Protein AF-A0A197KEB4-F1 (afdb_monomer_lite)

Secondary structure (DSSP, 8-state):
--HHHHHHHHHHHHHHHHHHTT-----------PPPP-SS--------TTEEEEEEPP-SSS--EEEEEE-----PPPPSS--------TTEEEEEEPPBTTB--EEEEEE-----PPPPSS--------TTEEEEEEPPBTTB--EEEEEE-

Structure (mmCIF, N/CA/C/O backbone):
data_AF-A0A197KEB4-F1
#
_entry.id   AF-A0A197KEB4-F1
#
loop_
_atom_site.group_PDB
_atom_site.id
_atom_site.type_symbol
_atom_site.label_atom_id
_atom_site.label_alt_id
_atom_site.label_comp_id
_atom_site.label_asym_id
_atom_site.label_entity_id
_atom_site.label_seq_id
_atom_site.pdbx_PDB_ins_code
_atom_site.Cartn_x
_atom_site.Cartn_y
_atom_site.Cartn_z
_atom_site.occupancy
_atom_site.B_iso_or_equiv
_atom_site.auth_seq_id
_atom_site.auth_comp_id
_atom_site.auth_asym_id
_atom_site.auth_atom_id
_atom_site.pdbx_PDB_model_num
ATOM 1 N N . MET A 1 1 ? 2.575 -79.892 -73.409 1.00 53.41 1 MET A N 1
ATOM 2 C CA . MET A 1 1 ? 1.715 -79.815 -72.204 1.00 53.41 1 MET A CA 1
ATOM 3 C C . MET A 1 1 ? 2.485 -79.324 -70.959 1.00 53.41 1 MET A C 1
ATOM 5 O O . MET A 1 1 ? 2.208 -79.781 -69.862 1.00 53.41 1 MET A O 1
ATOM 9 N N . PHE A 1 2 ? 3.437 -78.383 -71.098 1.00 51.62 2 PHE A N 1
ATOM 10 C CA . PHE A 1 2 ? 4.264 -77.883 -69.975 1.00 51.62 2 PHE A CA 1
ATOM 11 C C . PHE A 1 2 ? 4.119 -76.370 -69.720 1.00 51.62 2 PHE A C 1
ATOM 13 O O . PHE A 1 2 ? 4.391 -75.907 -68.619 1.00 51.62 2 PHE A O 1
ATOM 20 N N . VAL A 1 3 ? 3.617 -75.602 -70.694 1.00 54.47 3 VAL A N 1
ATOM 21 C CA . VAL A 1 3 ? 3.527 -74.131 -70.606 1.00 54.47 3 VAL A CA 1
ATOM 22 C C . VAL A 1 3 ? 2.327 -73.663 -69.767 1.00 54.47 3 VAL A C 1
ATOM 24 O O . VAL A 1 3 ? 2.451 -72.709 -69.006 1.00 54.47 3 VAL A O 1
ATOM 27 N N . LEU A 1 4 ? 1.193 -74.381 -69.800 1.00 53.81 4 LEU A N 1
ATOM 28 C CA . LEU A 1 4 ? 0.022 -74.042 -68.970 1.00 53.81 4 LEU A CA 1
ATOM 29 C C . LEU A 1 4 ? 0.290 -74.199 -67.464 1.00 53.81 4 LEU A C 1
ATOM 31 O O . LEU A 1 4 ? -0.228 -73.432 -66.658 1.00 53.81 4 LEU A O 1
ATOM 35 N N . LYS A 1 5 ? 1.117 -75.180 -67.076 1.00 53.69 5 LYS A N 1
ATOM 36 C CA . LYS A 1 5 ? 1.361 -75.507 -65.664 1.00 53.69 5 LYS A CA 1
ATOM 37 C C . LYS A 1 5 ? 2.255 -74.471 -64.979 1.00 53.69 5 LYS A C 1
ATOM 39 O O . LYS A 1 5 ? 2.074 -74.218 -63.798 1.00 53.69 5 LYS A O 1
ATOM 44 N N . ALA A 1 6 ? 3.164 -73.833 -65.719 1.00 57.81 6 ALA A N 1
ATOM 45 C CA . ALA A 1 6 ? 3.999 -72.749 -65.202 1.00 57.81 6 ALA A CA 1
ATOM 46 C C . ALA A 1 6 ? 3.206 -71.443 -65.016 1.00 57.81 6 ALA A C 1
ATOM 48 O O . ALA A 1 6 ? 3.371 -70.762 -64.006 1.00 57.81 6 ALA A O 1
ATOM 49 N N . TYR A 1 7 ? 2.303 -71.129 -65.952 1.00 59.09 7 TYR A N 1
ATOM 50 C CA . TYR A 1 7 ? 1.483 -69.915 -65.897 1.00 59.09 7 TYR A CA 1
ATOM 51 C C . TYR A 1 7 ? 0.490 -69.939 -64.727 1.00 59.09 7 TYR A C 1
ATOM 53 O O . TYR A 1 7 ? 0.308 -68.944 -64.029 1.00 59.09 7 TYR A O 1
ATOM 61 N N . GLN A 1 8 ? -0.097 -71.107 -64.457 1.00 62.28 8 GLN A N 1
ATOM 62 C CA . GLN A 1 8 ? -1.055 -71.276 -63.370 1.00 62.28 8 GLN A CA 1
ATOM 63 C C . GLN A 1 8 ? -0.407 -71.124 -61.987 1.00 62.28 8 GLN A C 1
ATOM 65 O O . GLN A 1 8 ? -0.976 -70.473 -61.116 1.00 62.28 8 GLN A O 1
ATOM 70 N N . THR A 1 9 ? 0.808 -71.642 -61.793 1.00 63.47 9 THR A N 1
ATOM 71 C CA . THR A 1 9 ? 1.535 -71.492 -60.523 1.00 63.47 9 THR A CA 1
ATOM 72 C C . THR A 1 9 ? 1.925 -70.036 -60.270 1.00 63.47 9 THR A C 1
ATOM 74 O O . THR A 1 9 ? 1.769 -69.543 -59.158 1.00 63.47 9 THR A O 1
ATOM 77 N N . LEU A 1 10 ? 2.366 -69.316 -61.306 1.00 64.56 10 LEU A N 1
ATOM 78 C CA . LEU A 1 10 ? 2.770 -67.912 -61.188 1.00 64.56 10 LEU A CA 1
ATOM 79 C C . LEU A 1 10 ? 1.582 -66.991 -60.864 1.00 64.56 10 LEU A C 1
ATOM 81 O O . LEU A 1 10 ? 1.706 -66.073 -60.055 1.00 64.56 10 LEU A O 1
ATOM 85 N N . PHE A 1 11 ? 0.412 -67.284 -61.440 1.00 67.88 11 PHE A N 1
ATOM 86 C CA . PHE A 1 11 ? -0.825 -66.560 -61.152 1.00 67.88 11 PHE A CA 1
ATOM 87 C C . PHE A 1 11 ? -1.290 -66.768 -59.703 1.00 67.88 11 PHE A C 1
ATOM 89 O O . PHE A 1 11 ? -1.643 -65.807 -59.024 1.00 67.88 11 PHE A O 1
ATOM 96 N N . PHE A 1 12 ? -1.217 -68.002 -59.190 1.00 65.19 12 PHE A N 1
ATOM 97 C CA . PHE A 1 12 ? -1.547 -68.292 -57.791 1.00 65.19 12 PHE A CA 1
ATOM 98 C C . PHE A 1 12 ? -0.623 -67.564 -56.805 1.00 65.19 12 PHE A C 1
ATOM 100 O O . PHE A 1 12 ? -1.103 -67.021 -55.812 1.00 65.19 12 PHE A O 1
ATOM 107 N N . PHE A 1 13 ? 0.680 -67.490 -57.093 1.00 64.00 13 PHE A N 1
ATOM 108 C CA . PHE A 1 13 ? 1.626 -66.755 -56.249 1.00 64.00 13 PHE A CA 1
ATOM 109 C C . PHE A 1 13 ? 1.319 -65.253 -56.187 1.00 64.00 13 PHE A C 1
ATOM 111 O O . PHE A 1 13 ? 1.352 -64.669 -55.106 1.00 64.00 13 PHE A O 1
ATOM 118 N N . LEU A 1 14 ? 0.960 -64.634 -57.316 1.00 64.00 14 LEU A N 1
ATOM 119 C CA . LEU A 1 14 ? 0.591 -63.216 -57.350 1.00 64.00 14 LEU A CA 1
ATOM 120 C C . LEU A 1 14 ? -0.686 -62.924 -56.550 1.00 64.00 14 LEU A C 1
ATOM 122 O O . LEU A 1 14 ? -0.727 -61.942 -55.813 1.00 64.00 14 LEU A O 1
ATOM 126 N N . VAL A 1 15 ? -1.699 -63.792 -56.628 1.00 65.44 15 VAL A N 1
ATOM 127 C CA . VAL A 1 15 ? -2.947 -63.624 -55.861 1.00 65.44 15 VAL A CA 1
ATOM 128 C C . VAL A 1 15 ? -2.697 -63.737 -54.354 1.00 65.44 15 VAL A C 1
ATOM 130 O O . VAL A 1 15 ? -3.243 -62.951 -53.583 1.00 65.44 15 VAL A O 1
ATOM 133 N N . VAL A 1 16 ? -1.834 -64.660 -53.921 1.00 62.59 16 VAL A N 1
ATOM 134 C CA . VAL A 1 16 ? -1.487 -64.827 -52.499 1.00 62.59 16 VAL A CA 1
ATOM 135 C C . VAL A 1 16 ? -0.730 -63.610 -51.956 1.00 62.59 16 VAL A C 1
ATOM 137 O O . VAL A 1 16 ? -1.022 -63.167 -50.848 1.00 62.59 16 VAL A O 1
ATOM 140 N N . ILE A 1 17 ? 0.174 -63.014 -52.741 1.00 63.19 17 ILE A N 1
ATOM 141 C CA . ILE A 1 17 ? 0.890 -61.786 -52.351 1.00 63.19 17 ILE A CA 1
ATOM 142 C C . ILE A 1 17 ? -0.077 -60.600 -52.211 1.00 63.19 17 ILE A C 1
ATOM 144 O O . ILE A 1 17 ? 0.020 -59.846 -51.244 1.00 63.19 17 ILE A O 1
ATOM 148 N N . VAL A 1 18 ? -1.041 -60.453 -53.128 1.00 59.81 18 VAL A N 1
ATOM 149 C CA . VAL A 1 18 ? -2.052 -59.380 -53.059 1.00 59.81 18 VAL A CA 1
ATOM 150 C C . VAL A 1 18 ? -2.979 -59.556 -51.852 1.00 59.81 18 VAL A C 1
ATOM 152 O O . VAL A 1 18 ? -3.305 -58.576 -51.188 1.00 59.81 18 VAL A O 1
ATOM 155 N N . MET A 1 19 ? -3.355 -60.794 -51.518 1.00 56.03 19 MET A N 1
ATOM 156 C CA . MET A 1 19 ? -4.198 -61.080 -50.350 1.00 56.03 19 MET A CA 1
ATOM 157 C C . MET A 1 19 ? -3.455 -60.896 -49.015 1.00 56.03 19 MET A C 1
ATOM 159 O O . MET A 1 19 ? -4.058 -60.447 -48.044 1.00 56.03 19 MET A O 1
ATOM 163 N N . LEU A 1 20 ? -2.150 -61.190 -48.957 1.00 52.69 20 LEU A N 1
ATOM 164 C CA . LEU A 1 20 ? -1.318 -60.995 -47.757 1.00 52.69 20 LEU A CA 1
ATOM 165 C C . LEU A 1 20 ? -0.924 -59.527 -47.513 1.00 52.69 20 LEU A C 1
ATOM 167 O O . LEU A 1 20 ? -0.556 -59.177 -46.397 1.00 52.69 20 LEU A O 1
ATOM 171 N N . GLY A 1 21 ? -1.007 -58.661 -48.528 1.00 49.59 21 GLY A N 1
ATOM 172 C CA . GLY A 1 21 ? -0.682 -57.235 -48.409 1.00 49.59 21 GLY A CA 1
ATOM 173 C C . GLY A 1 21 ? -1.794 -56.357 -47.819 1.00 49.59 21 GLY A C 1
ATOM 174 O O . GLY A 1 21 ? -1.578 -55.163 -47.629 1.00 49.59 21 GLY A O 1
ATOM 175 N N . ALA A 1 22 ? -2.979 -56.913 -47.543 1.00 49.22 22 ALA A N 1
ATOM 176 C CA . ALA A 1 22 ? -4.167 -56.137 -47.173 1.00 49.22 22 ALA A CA 1
ATOM 177 C C . ALA A 1 22 ? -4.365 -55.923 -45.658 1.00 49.22 22 ALA A C 1
ATOM 179 O O . ALA A 1 22 ? -5.332 -55.275 -45.264 1.00 49.22 22 ALA A O 1
ATOM 180 N N . THR A 1 23 ? -3.472 -56.425 -44.800 1.00 49.59 23 THR A N 1
ATOM 181 C CA . THR A 1 23 ? -3.582 -56.266 -43.339 1.00 49.59 23 THR A CA 1
ATOM 182 C C . THR A 1 23 ? -2.363 -55.546 -42.769 1.00 49.59 23 THR A C 1
ATOM 184 O O . THR A 1 23 ? -1.573 -56.117 -42.020 1.00 49.59 23 THR A O 1
ATOM 187 N N . VAL A 1 24 ? -2.185 -54.280 -43.146 1.00 50.19 24 VAL A N 1
ATOM 188 C CA . VAL A 1 24 ? -1.430 -53.332 -42.320 1.00 50.19 24 VAL A CA 1
ATOM 189 C C . VAL A 1 24 ? -2.444 -52.440 -41.618 1.00 50.19 24 VAL A C 1
ATOM 191 O O . VAL A 1 24 ? -2.972 -51.490 -42.188 1.00 50.19 24 VAL A O 1
ATOM 194 N N . ASP A 1 25 ? -2.766 -52.832 -40.387 1.00 43.75 25 ASP A N 1
ATOM 195 C CA . ASP A 1 25 ? -3.518 -52.053 -39.411 1.00 43.75 25 ASP A CA 1
ATOM 196 C C . ASP A 1 25 ? -3.011 -50.605 -39.398 1.00 43.75 25 ASP A C 1
ATOM 198 O O . ASP A 1 25 ? -1.907 -50.303 -38.935 1.00 43.75 25 ASP A O 1
ATOM 202 N N . ALA A 1 26 ? -3.829 -49.692 -39.918 1.00 47.91 26 ALA A N 1
ATOM 203 C CA . ALA A 1 26 ? -3.658 -48.273 -39.686 1.00 47.91 26 ALA A CA 1
ATOM 204 C C . ALA A 1 26 ? -3.979 -48.014 -38.209 1.00 47.91 26 ALA A C 1
ATOM 206 O O . ALA A 1 26 ? -5.134 -47.813 -37.832 1.00 47.91 26 ALA A O 1
ATOM 207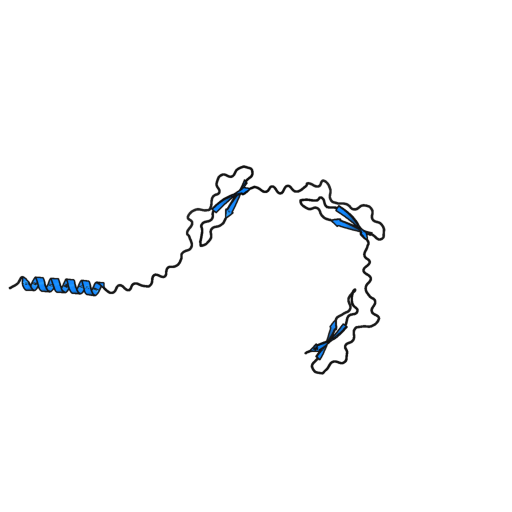 N N . ALA A 1 27 ? -2.949 -48.047 -37.363 1.00 47.31 27 ALA A N 1
ATOM 208 C CA . ALA A 1 27 ? -3.039 -47.519 -36.011 1.00 47.31 27 ALA A CA 1
ATOM 209 C C . ALA A 1 27 ? -3.571 -46.073 -36.085 1.00 47.31 27 ALA A C 1
ATOM 211 O O . ALA A 1 27 ? -3.123 -45.308 -36.948 1.00 47.31 27 ALA A O 1
ATOM 212 N N . PRO A 1 28 ? -4.521 -45.670 -35.221 1.00 45.84 28 PRO A N 1
ATOM 213 C CA . PRO A 1 28 ? -5.008 -44.304 -35.221 1.00 45.84 28 PRO A CA 1
ATOM 214 C C . PRO A 1 28 ? -3.826 -43.394 -34.901 1.00 45.84 28 PRO A C 1
ATOM 216 O O . PRO A 1 28 ? -3.229 -43.490 -33.829 1.00 45.84 28 PRO A O 1
ATOM 219 N N . ALA A 1 29 ? -3.468 -42.534 -35.853 1.00 44.84 29 ALA A N 1
ATOM 220 C CA . ALA A 1 29 ? -2.501 -41.478 -35.637 1.00 44.84 29 ALA A CA 1
ATOM 221 C C . ALA A 1 29 ? -3.026 -40.589 -34.504 1.00 44.84 29 ALA A C 1
ATOM 223 O O . A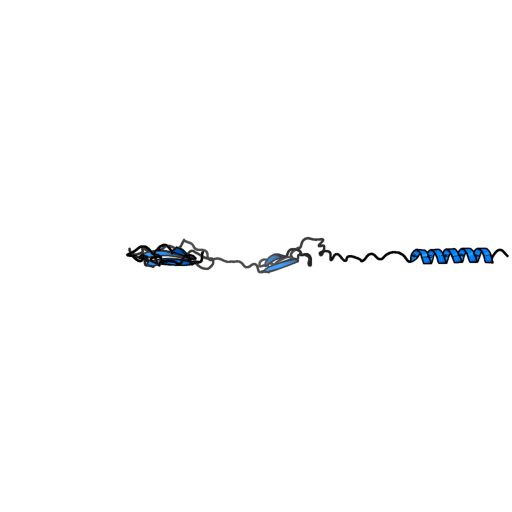LA A 1 29 ? -3.910 -39.753 -34.694 1.00 44.84 29 ALA A O 1
ATOM 224 N N . THR A 1 30 ? -2.503 -40.793 -33.300 1.00 42.91 30 THR A N 1
ATOM 225 C CA . THR A 1 30 ? -2.600 -39.834 -32.212 1.00 42.91 30 THR A CA 1
ATOM 226 C C . THR A 1 30 ? -1.839 -38.602 -32.675 1.00 42.91 30 THR A C 1
ATOM 228 O O . THR A 1 30 ? -0.622 -38.516 -32.540 1.00 42.91 3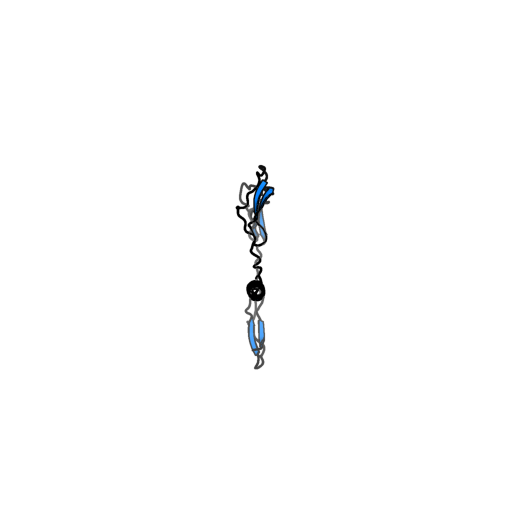0 THR A O 1
ATOM 231 N N . THR A 1 31 ? -2.550 -37.651 -33.280 1.00 45.22 31 THR A N 1
ATOM 232 C CA . THR A 1 31 ? -2.034 -36.309 -33.536 1.00 45.22 31 THR A CA 1
ATOM 233 C C . THR A 1 31 ? -1.809 -35.649 -32.181 1.00 45.22 31 THR A C 1
ATOM 235 O O . THR A 1 31 ? -2.669 -34.943 -31.656 1.00 45.22 31 THR A O 1
ATOM 238 N N . THR A 1 32 ? -0.650 -35.896 -31.578 1.00 51.50 32 THR A N 1
ATOM 239 C CA . THR A 1 32 ? -0.079 -35.003 -30.581 1.00 51.50 32 THR A CA 1
ATOM 240 C C . THR A 1 32 ? 0.055 -33.656 -31.275 1.00 51.50 32 THR A C 1
ATOM 242 O O . THR A 1 32 ? 0.903 -33.481 -32.148 1.00 51.50 32 THR A O 1
ATOM 245 N N . LYS A 1 33 ? -0.813 -32.697 -30.935 1.00 59.94 33 LYS A N 1
ATOM 246 C CA . LYS A 1 33 ? -0.548 -31.284 -31.215 1.00 59.94 33 LYS A CA 1
ATOM 247 C C . LYS A 1 33 ? 0.749 -30.936 -30.484 1.00 59.94 33 LYS A C 1
ATOM 249 O O . LYS A 1 33 ? 0.731 -30.657 -29.291 1.00 59.94 33 LYS A O 1
ATOM 254 N N . GLY A 1 34 ? 1.881 -31.077 -31.166 1.00 69.06 34 GLY A N 1
ATOM 255 C CA . GLY A 1 34 ? 3.166 -30.641 -30.645 1.00 69.06 34 GLY A CA 1
ATOM 256 C C . GLY A 1 34 ? 3.144 -29.125 -30.497 1.00 69.06 34 GLY A C 1
ATOM 257 O O . GLY A 1 34 ? 2.628 -28.436 -31.378 1.00 69.06 34 GLY A O 1
ATOM 258 N N . CYS A 1 35 ? 3.682 -28.611 -29.390 1.00 78.69 35 CYS A N 1
ATOM 259 C CA . CYS A 1 35 ? 3.944 -27.180 -29.271 1.00 78.69 35 CYS A CA 1
ATOM 260 C C . CYS A 1 35 ? 4.867 -26.726 -30.406 1.00 78.69 35 CYS A C 1
ATOM 262 O O . CYS A 1 35 ? 5.712 -27.497 -30.879 1.00 78.69 35 CYS A O 1
ATOM 264 N N . VAL A 1 36 ? 4.733 -25.466 -30.815 1.00 80.19 36 VAL A N 1
ATOM 265 C CA . VAL A 1 36 ? 5.621 -24.886 -31.822 1.00 80.19 36 VAL A CA 1
ATOM 266 C C . VAL A 1 36 ? 7.077 -24.977 -31.359 1.00 80.19 36 VAL A C 1
ATOM 268 O O . VAL A 1 36 ? 7.422 -24.614 -30.234 1.00 80.19 36 VAL A O 1
ATOM 271 N N . GLN A 1 37 ? 7.949 -25.496 -32.224 1.00 82.50 37 GLN A N 1
ATOM 272 C CA . GLN A 1 37 ? 9.384 -25.544 -31.960 1.00 82.50 37 GLN A CA 1
ATOM 273 C C . GLN A 1 37 ? 10.056 -24.304 -32.542 1.00 82.50 37 GLN A C 1
ATOM 275 O O . GLN A 1 37 ? 10.028 -24.069 -33.749 1.00 82.50 37 GLN A O 1
ATOM 280 N N . CYS A 1 38 ? 10.679 -23.517 -31.670 1.00 81.06 38 CYS A N 1
ATOM 281 C CA . CYS A 1 38 ? 11.376 -22.291 -32.034 1.00 81.06 38 CYS A CA 1
ATOM 282 C C . CYS A 1 38 ? 12.882 -22.533 -31.976 1.00 81.06 38 CYS A C 1
ATOM 284 O O . CYS A 1 38 ? 13.444 -22.762 -30.909 1.00 81.06 38 CYS A O 1
ATOM 286 N N . PHE A 1 39 ? 13.539 -22.481 -33.132 1.00 78.19 39 PHE A N 1
ATOM 287 C CA . PHE A 1 39 ? 14.962 -22.817 -33.275 1.00 78.19 39 PHE A CA 1
ATOM 288 C C . PHE A 1 39 ? 15.912 -21.654 -32.964 1.00 78.19 39 PHE A C 1
ATOM 290 O O . PHE A 1 39 ? 17.129 -21.824 -32.983 1.00 78.19 39 PHE A O 1
ATOM 297 N N . ALA A 1 40 ? 15.371 -20.466 -32.689 1.00 78.94 40 ALA A N 1
ATOM 298 C CA . ALA A 1 40 ? 16.149 -19.286 -32.354 1.00 78.94 40 ALA A CA 1
ATOM 299 C C . ALA A 1 40 ? 15.481 -18.503 -31.215 1.00 78.94 40 ALA A C 1
ATOM 301 O O . ALA A 1 40 ? 14.249 -18.412 -31.180 1.00 78.94 40 ALA A O 1
ATOM 302 N N . PRO A 1 41 ? 16.271 -17.909 -30.303 1.00 77.44 41 PRO A N 1
ATOM 303 C CA . PRO A 1 41 ? 15.736 -16.988 -29.315 1.00 77.44 41 PRO A CA 1
ATOM 304 C C . PRO A 1 41 ? 15.179 -15.733 -30.010 1.00 77.44 41 PRO A C 1
ATOM 306 O O . PRO A 1 41 ? 15.733 -15.308 -31.033 1.00 77.44 41 PRO A O 1
ATOM 309 N N . PRO A 1 42 ? 14.113 -15.117 -29.468 1.00 82.00 42 PRO A N 1
ATOM 310 C CA . PRO A 1 42 ? 13.584 -13.866 -29.994 1.00 82.00 42 PRO A CA 1
ATOM 311 C C . PRO A 1 42 ? 14.657 -12.779 -29.968 1.00 82.00 42 PRO A C 1
ATOM 313 O O . PRO A 1 42 ? 15.354 -12.591 -28.970 1.00 82.00 42 PRO A O 1
ATOM 316 N N . LYS A 1 43 ? 14.784 -12.061 -31.082 1.00 84.88 43 LYS A N 1
ATOM 317 C CA . LYS A 1 43 ? 15.692 -10.923 -31.232 1.00 84.88 43 LYS A CA 1
ATOM 318 C C . LYS A 1 43 ? 14.870 -9.666 -31.438 1.00 84.88 43 LYS A C 1
ATOM 320 O O . LYS A 1 43 ? 13.847 -9.710 -32.118 1.00 84.88 43 LYS A O 1
ATOM 325 N N . CYS A 1 44 ? 15.341 -8.555 -30.891 1.00 85.88 44 CYS A N 1
ATOM 326 C CA . CYS A 1 44 ? 14.784 -7.259 -31.240 1.00 85.88 44 CYS A CA 1
ATOM 327 C C . CYS A 1 44 ? 15.432 -6.702 -32.507 1.00 85.88 44 CYS A C 1
ATOM 329 O O . CYS A 1 44 ? 16.635 -6.897 -32.715 1.00 85.88 44 CYS A O 1
ATOM 331 N N . PRO A 1 45 ? 14.656 -5.984 -33.333 1.00 87.31 45 PRO A N 1
ATOM 332 C CA . PRO A 1 45 ? 15.223 -5.131 -34.363 1.00 87.31 45 PRO A CA 1
ATOM 333 C C . PRO A 1 45 ? 16.036 -3.986 -33.722 1.00 87.31 45 PRO A C 1
ATOM 335 O O . PRO A 1 45 ? 15.923 -3.744 -32.516 1.00 87.31 45 PRO A O 1
ATOM 338 N N . PRO A 1 46 ? 16.874 -3.275 -34.498 1.00 88.69 46 PRO A N 1
ATOM 339 C CA . PRO A 1 46 ? 17.562 -2.086 -34.006 1.00 88.69 46 PRO A CA 1
ATOM 340 C C . PRO A 1 46 ? 16.539 -1.013 -33.602 1.00 88.69 46 PRO A C 1
ATOM 342 O O . PRO A 1 46 ? 15.849 -0.455 -34.454 1.00 88.69 46 PRO A O 1
ATOM 345 N N . CYS A 1 47 ? 16.439 -0.743 -32.301 1.00 87.38 47 CYS A N 1
ATOM 346 C CA . CYS A 1 47 ? 15.567 0.296 -31.756 1.00 87.38 47 CYS A CA 1
ATOM 347 C C . CYS A 1 47 ? 16.240 1.673 -31.836 1.00 87.38 47 CYS A C 1
ATOM 349 O O . CYS A 1 47 ? 17.465 1.782 -31.747 1.00 87.38 47 CYS A O 1
ATOM 351 N N . THR A 1 48 ? 15.443 2.730 -31.991 1.00 84.62 48 THR A N 1
ATOM 352 C CA . THR A 1 48 ? 15.939 4.110 -31.891 1.00 84.62 48 THR A CA 1
ATOM 353 C C . THR A 1 48 ? 16.204 4.492 -30.428 1.00 84.62 48 THR A C 1
ATOM 355 O O . THR A 1 48 ? 15.778 3.794 -29.511 1.00 84.62 48 THR A O 1
ATOM 358 N N . ASN A 1 49 ? 16.917 5.599 -30.187 1.00 78.06 49 ASN A N 1
ATOM 359 C CA . ASN A 1 49 ? 17.341 6.009 -28.836 1.00 78.06 49 ASN A CA 1
ATOM 360 C C . ASN A 1 49 ? 16.186 6.212 -27.834 1.00 78.06 49 ASN A C 1
ATOM 362 O O . ASN A 1 49 ? 16.401 6.075 -26.633 1.00 78.06 49 ASN A O 1
ATOM 366 N N . ASP A 1 50 ? 14.977 6.512 -28.314 1.00 80.50 50 ASP A N 1
ATOM 367 C CA . ASP A 1 50 ? 13.783 6.726 -27.484 1.00 80.50 50 ASP A CA 1
ATOM 368 C C . ASP A 1 50 ? 12.899 5.471 -27.387 1.00 80.50 50 ASP A C 1
ATOM 370 O O . ASP A 1 50 ? 11.720 5.552 -27.039 1.00 80.50 50 ASP A O 1
ATOM 374 N N . GLN A 1 51 ? 13.440 4.296 -27.720 1.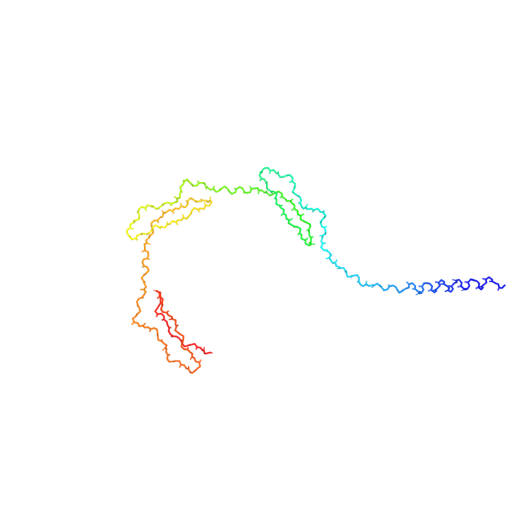00 87.06 51 GLN A N 1
ATOM 375 C CA . GLN A 1 51 ? 12.739 3.018 -27.685 1.00 87.06 51 GLN A CA 1
ATOM 376 C C . GLN A 1 51 ? 13.530 1.968 -26.902 1.00 87.06 51 GLN A C 1
ATOM 378 O O . GLN A 1 51 ? 14.759 1.931 -26.927 1.00 87.06 51 GLN A O 1
ATOM 383 N N . VAL A 1 52 ? 12.815 1.070 -26.227 1.00 88.69 52 VAL A N 1
ATOM 384 C CA . VAL A 1 52 ? 13.392 -0.111 -25.580 1.00 88.69 52 VAL A CA 1
ATOM 385 C C . VAL A 1 52 ? 12.881 -1.381 -26.242 1.00 88.69 52 VAL A C 1
ATOM 387 O O . VAL A 1 52 ? 11.720 -1.490 -26.632 1.00 88.69 52 VAL A O 1
ATOM 390 N N . CYS A 1 53 ? 13.770 -2.360 -26.359 1.00 89.31 53 CYS A N 1
ATOM 391 C CA . CYS A 1 53 ? 13.434 -3.698 -26.820 1.00 89.31 53 CYS A CA 1
ATOM 392 C C . CYS A 1 53 ? 12.611 -4.430 -25.750 1.00 89.31 53 CYS A C 1
ATOM 394 O O . CYS A 1 53 ? 13.112 -4.710 -24.660 1.00 89.31 53 CYS A O 1
ATOM 396 N N . LYS A 1 54 ? 11.362 -4.773 -26.069 1.00 90.12 54 LYS A N 1
ATOM 397 C CA . LYS A 1 54 ? 10.513 -5.658 -25.269 1.00 90.12 54 LYS A CA 1
ATOM 398 C C . LYS A 1 54 ? 10.477 -7.039 -25.915 1.00 90.12 54 LYS A C 1
ATOM 400 O O . LYS A 1 54 ? 10.040 -7.187 -27.053 1.00 90.12 54 LYS A O 1
ATOM 405 N N . ILE A 1 55 ? 10.905 -8.052 -25.166 1.00 91.50 55 ILE A N 1
ATOM 406 C CA . ILE A 1 55 ? 10.835 -9.455 -25.583 1.00 91.50 55 ILE A CA 1
ATOM 407 C C . ILE A 1 55 ? 9.556 -10.087 -25.029 1.00 91.50 55 ILE A C 1
ATOM 409 O O . ILE A 1 55 ? 9.343 -10.119 -23.818 1.00 91.50 55 ILE A O 1
ATOM 413 N N . THR A 1 56 ? 8.729 -10.627 -25.917 1.00 89.25 56 THR A N 1
ATOM 414 C CA . THR A 1 56 ? 7.628 -11.528 -25.575 1.00 89.25 56 THR A CA 1
ATOM 415 C C . THR A 1 56 ? 8.153 -12.965 -25.625 1.00 89.25 56 THR A C 1
ATOM 417 O O . THR A 1 56 ? 8.700 -13.369 -26.656 1.00 89.25 56 THR A O 1
ATOM 420 N N . PRO A 1 57 ? 8.039 -13.749 -24.539 1.00 86.44 57 PRO A N 1
ATOM 421 C CA . PRO A 1 57 ? 8.514 -15.129 -24.513 1.00 86.44 57 PRO A CA 1
ATOM 422 C C . PRO A 1 57 ? 7.701 -16.032 -25.451 1.00 86.44 57 PRO A C 1
ATOM 424 O O . PRO A 1 57 ? 6.564 -15.725 -25.806 1.00 86.44 57 PRO A O 1
ATOM 427 N N . ALA A 1 58 ? 8.294 -17.160 -25.849 1.00 85.88 58 ALA A N 1
ATOM 428 C CA . ALA A 1 58 ? 7.585 -18.180 -26.617 1.00 85.88 58 ALA A CA 1
ATOM 429 C C . ALA A 1 58 ? 6.480 -18.841 -25.776 1.00 85.88 58 ALA A C 1
ATOM 431 O O . ALA A 1 58 ? 6.616 -19.001 -24.563 1.00 85.88 58 ALA A O 1
ATOM 432 N N . SER A 1 59 ? 5.410 -19.250 -26.448 1.00 85.44 59 SER A N 1
ATOM 433 C CA . SER A 1 59 ? 4.298 -20.029 -25.907 1.00 85.44 59 SER A CA 1
ATOM 434 C C . SER A 1 59 ? 4.164 -21.349 -26.680 1.00 85.44 59 SER A C 1
ATOM 436 O O . SER A 1 59 ? 4.853 -21.561 -27.678 1.00 85.44 59 SER A O 1
ATOM 438 N N . CYS A 1 60 ? 3.280 -22.253 -26.243 1.00 84.00 60 CYS A N 1
ATOM 439 C CA . CYS A 1 60 ? 3.036 -23.506 -26.973 1.00 84.00 60 CYS A CA 1
ATOM 440 C C . CYS A 1 60 ? 2.463 -23.261 -28.384 1.00 84.00 60 CYS A C 1
ATOM 442 O O . CYS A 1 60 ? 2.645 -24.090 -29.276 1.00 84.00 60 CYS A O 1
ATOM 444 N N . ASP A 1 61 ? 1.838 -22.100 -28.595 1.00 85.38 61 ASP A N 1
ATOM 445 C CA . ASP A 1 61 ? 1.146 -21.732 -29.829 1.00 85.38 61 ASP A CA 1
ATOM 446 C C . ASP A 1 61 ? 1.945 -20.744 -30.700 1.00 85.38 61 ASP A C 1
ATOM 448 O O . ASP A 1 61 ? 1.624 -20.553 -31.873 1.00 85.38 61 ASP A O 1
ATOM 452 N N . SER A 1 62 ? 2.992 -20.106 -30.160 1.00 84.75 62 SER A N 1
ATOM 453 C CA . SER A 1 62 ? 3.754 -19.072 -30.872 1.00 84.75 62 SER A CA 1
ATOM 454 C C . SER A 1 62 ? 5.213 -18.970 -30.430 1.00 84.75 62 SER A C 1
ATOM 456 O O . SER A 1 62 ? 5.532 -19.028 -29.244 1.00 84.75 62 SER A O 1
ATOM 458 N N . CYS A 1 63 ? 6.113 -18.698 -31.374 1.00 86.94 63 CYS A N 1
ATOM 459 C CA . CYS A 1 63 ? 7.469 -18.296 -31.017 1.00 86.94 63 CYS A CA 1
ATOM 460 C C . CYS A 1 63 ? 7.489 -16.910 -30.375 1.00 86.94 63 CYS A C 1
ATOM 462 O O . CYS A 1 63 ? 6.635 -16.068 -30.654 1.00 86.94 63 CYS A O 1
ATOM 464 N N . GLY A 1 64 ? 8.469 -16.691 -29.499 1.00 86.56 64 GLY A N 1
ATOM 465 C CA . GLY A 1 64 ? 8.682 -15.386 -28.890 1.00 86.56 64 GLY A CA 1
ATOM 466 C C . GLY A 1 64 ? 9.019 -14.341 -29.951 1.00 86.56 64 GLY A C 1
ATOM 467 O O . GLY A 1 64 ? 9.561 -14.667 -31.010 1.00 86.56 64 GLY A O 1
ATOM 468 N N . SER A 1 65 ? 8.746 -13.079 -29.651 1.00 89.19 65 SER A N 1
ATOM 469 C CA . SER A 1 65 ? 9.009 -11.950 -30.543 1.00 89.19 65 SER A CA 1
ATOM 470 C C . SER A 1 65 ? 9.665 -10.802 -29.784 1.00 89.19 65 SER A C 1
ATOM 472 O O . SER A 1 65 ? 9.516 -10.680 -28.570 1.00 89.19 65 SER A O 1
ATOM 474 N N . GLY A 1 66 ? 10.431 -9.977 -30.493 1.00 90.00 66 GLY A N 1
ATOM 475 C CA . GLY A 1 66 ? 10.988 -8.736 -29.964 1.00 90.00 66 GLY A CA 1
ATOM 476 C C . GLY A 1 66 ? 10.386 -7.538 -30.684 1.00 90.00 66 GLY A C 1
ATOM 477 O O . GLY A 1 66 ? 10.384 -7.509 -31.913 1.00 90.00 66 GLY A O 1
ATOM 478 N N . GLU A 1 67 ? 9.903 -6.552 -29.935 1.00 91.25 67 GLU A N 1
ATOM 479 C CA . GLU A 1 67 ? 9.354 -5.302 -30.470 1.00 91.25 67 GLU A CA 1
ATOM 480 C C . GLU A 1 67 ? 10.022 -4.098 -29.795 1.00 91.25 67 GLU A C 1
ATOM 482 O O . GLU A 1 67 ? 10.322 -4.131 -28.600 1.00 91.25 67 GLU A O 1
ATOM 487 N N . CYS A 1 68 ? 10.257 -3.027 -30.554 1.00 90.44 68 CYS A N 1
ATOM 488 C CA . CYS A 1 68 ? 10.707 -1.753 -30.001 1.00 90.44 68 CYS A CA 1
ATOM 489 C C . CYS A 1 68 ? 9.495 -0.952 -29.523 1.00 90.44 68 CYS A C 1
ATOM 491 O O . CYS A 1 68 ? 8.695 -0.484 -30.331 1.00 90.44 68 CYS A O 1
ATOM 493 N N . ILE A 1 69 ? 9.382 -0.770 -28.212 1.00 88.56 69 ILE A N 1
ATOM 494 C CA . ILE A 1 69 ? 8.336 0.049 -27.598 1.00 88.56 69 ILE A CA 1
ATOM 495 C C . ILE A 1 69 ? 8.913 1.406 -27.179 1.00 88.56 69 ILE A C 1
ATOM 497 O O . ILE A 1 69 ? 10.109 1.482 -26.892 1.00 88.56 69 ILE A O 1
ATOM 501 N N . PRO A 1 70 ? 8.108 2.480 -27.111 1.00 84.69 70 PRO A N 1
ATOM 502 C CA . PRO A 1 70 ? 8.566 3.763 -26.589 1.00 84.69 70 PRO A CA 1
ATOM 503 C C . PRO A 1 70 ? 9.181 3.614 -25.195 1.00 84.69 70 PRO A C 1
ATOM 505 O O . PRO A 1 70 ? 8.598 2.994 -24.303 1.00 84.69 70 PRO A O 1
ATOM 508 N N . GLN A 1 71 ? 10.360 4.197 -25.002 1.00 76.06 71 GLN A N 1
ATOM 509 C CA . GLN A 1 71 ? 10.971 4.337 -23.693 1.00 76.06 71 GLN A CA 1
ATOM 510 C C . GLN A 1 71 ? 10.180 5.398 -22.927 1.00 76.06 71 GLN A C 1
ATOM 512 O O . GLN A 1 71 ? 10.364 6.597 -23.126 1.00 76.06 71 GLN A O 1
ATOM 517 N N . VAL A 1 72 ? 9.281 4.965 -22.045 1.00 69.00 72 VAL A N 1
ATOM 518 C CA . VAL A 1 72 ? 8.657 5.875 -21.084 1.00 69.00 72 VAL A CA 1
ATOM 519 C C . VAL A 1 72 ? 9.745 6.270 -20.088 1.00 69.00 72 VAL A C 1
ATOM 521 O O . VAL A 1 72 ? 10.081 5.510 -19.183 1.00 69.00 72 VAL A O 1
ATOM 524 N N . LYS A 1 73 ? 10.359 7.439 -20.286 1.00 60.03 73 LYS A N 1
ATOM 525 C CA . LYS A 1 73 ? 11.160 8.072 -19.238 1.00 60.03 73 LYS A CA 1
ATOM 526 C C . LYS A 1 73 ? 10.173 8.543 -18.179 1.00 60.03 73 LYS A C 1
ATOM 528 O O . LYS A 1 73 ? 9.562 9.594 -18.341 1.00 60.03 73 LYS A O 1
ATOM 533 N N . GLU A 1 74 ? 9.992 7.760 -17.122 1.00 63.00 74 GLU A N 1
ATOM 534 C CA . GLU A 1 74 ? 9.371 8.256 -15.895 1.00 63.00 74 GLU A CA 1
ATOM 535 C C . GLU A 1 74 ? 10.300 9.329 -15.315 1.00 63.00 74 GLU A C 1
ATOM 537 O O . GLU A 1 74 ? 11.222 9.052 -14.548 1.00 63.00 74 GLU A O 1
ATOM 542 N N . SER A 1 75 ? 10.140 10.573 -15.764 1.00 70.38 75 SER A N 1
ATOM 543 C CA . SER A 1 75 ? 10.830 11.704 -15.163 1.00 70.38 75 SER A CA 1
ATOM 544 C C . SER A 1 75 ? 10.093 12.069 -13.883 1.00 70.38 75 SER A C 1
ATOM 546 O O . SER A 1 75 ? 9.141 12.846 -13.917 1.00 70.38 75 SER A O 1
ATOM 548 N N . CYS A 1 76 ? 10.519 11.495 -12.762 1.00 77.75 76 CYS A N 1
ATOM 549 C CA . CYS A 1 76 ? 10.057 11.952 -11.460 1.00 77.75 76 CYS A CA 1
ATOM 550 C C . CYS A 1 76 ? 10.651 13.318 -11.132 1.00 77.75 76 CYS A C 1
ATOM 552 O O . CYS A 1 76 ? 11.798 13.618 -11.483 1.00 77.75 76 CYS A O 1
ATOM 554 N N . ILE A 1 77 ? 9.879 14.142 -10.429 1.00 82.50 77 ILE A N 1
ATOM 555 C CA . ILE A 1 77 ? 10.388 15.410 -9.925 1.00 82.50 77 ILE A CA 1
ATOM 556 C C . ILE A 1 77 ? 11.537 15.159 -8.936 1.00 82.50 77 ILE A C 1
ATOM 558 O O . ILE A 1 77 ? 11.507 14.223 -8.136 1.00 82.50 77 ILE A O 1
ATOM 562 N N . GLN A 1 78 ? 12.566 16.004 -8.985 1.00 85.88 78 GLN A N 1
ATOM 563 C CA . GLN A 1 78 ? 13.645 15.981 -8.000 1.00 85.88 78 GLN A CA 1
ATOM 564 C C . GLN A 1 78 ? 13.364 16.995 -6.896 1.00 85.88 78 GLN A C 1
ATOM 566 O O . GLN A 1 78 ? 13.223 18.190 -7.149 1.00 85.88 78 GLN A O 1
ATOM 571 N N . CYS A 1 79 ? 13.315 16.509 -5.660 1.00 84.75 79 CYS A N 1
ATOM 572 C CA . CYS A 1 79 ? 13.062 17.320 -4.479 1.00 84.75 79 CYS A CA 1
ATOM 573 C C . CYS A 1 79 ? 14.370 17.577 -3.737 1.00 84.75 79 CYS A C 1
ATOM 575 O O . CYS A 1 79 ? 15.079 16.643 -3.373 1.00 84.75 79 CYS A O 1
ATOM 577 N N . PHE A 1 80 ? 14.686 18.848 -3.496 1.00 84.88 80 PHE A N 1
ATOM 578 C CA . PHE A 1 80 ? 15.945 19.258 -2.863 1.00 84.88 80 PHE A CA 1
ATOM 579 C C . PHE A 1 80 ? 15.966 19.062 -1.341 1.00 84.88 80 PHE A C 1
ATOM 581 O O . PHE A 1 80 ? 17.032 19.098 -0.731 1.00 84.88 80 PHE A O 1
ATOM 588 N N . ALA A 1 81 ? 14.799 18.871 -0.724 1.00 84.88 81 ALA A N 1
ATOM 589 C CA . ALA A 1 81 ? 14.657 18.650 0.707 1.00 84.88 81 ALA A CA 1
ATOM 590 C C . ALA A 1 81 ? 13.416 17.788 0.999 1.00 84.88 81 ALA A C 1
ATOM 592 O O . ALA A 1 81 ? 12.447 17.842 0.236 1.00 84.88 81 ALA A O 1
ATOM 593 N N . PRO A 1 82 ? 13.423 17.008 2.095 1.00 85.38 82 PRO A N 1
ATOM 594 C CA . PRO A 1 82 ? 12.233 16.306 2.557 1.00 85.38 82 PRO A CA 1
ATOM 595 C C . PRO A 1 82 ? 11.164 17.296 3.057 1.00 85.38 82 PRO A C 1
ATOM 597 O O . PRO A 1 82 ? 11.510 18.384 3.529 1.00 85.38 82 PRO A O 1
ATOM 600 N N . PRO A 1 83 ? 9.871 16.927 3.005 1.00 88.44 83 PRO A N 1
ATOM 601 C CA . PRO A 1 83 ? 8.800 17.763 3.532 1.00 88.44 83 PRO A CA 1
ATOM 602 C C . PRO A 1 83 ? 8.952 17.959 5.043 1.00 88.44 83 PRO A C 1
ATOM 604 O O . PRO A 1 83 ? 9.191 17.013 5.795 1.00 88.44 83 PRO A O 1
ATOM 607 N N . THR A 1 84 ? 8.790 19.201 5.491 1.00 91.50 84 THR A N 1
ATOM 608 C CA . THR A 1 84 ? 8.832 19.590 6.904 1.00 91.50 84 THR A CA 1
ATOM 609 C C . THR A 1 84 ? 7.496 20.189 7.326 1.00 91.50 84 THR A C 1
ATOM 611 O O . THR A 1 84 ? 6.739 20.700 6.501 1.00 91.50 84 THR A O 1
ATOM 614 N N . CYS A 1 85 ? 7.191 20.121 8.622 1.00 90.94 85 CYS A N 1
ATOM 615 C CA . CYS A 1 85 ? 6.047 20.833 9.181 1.00 90.94 85 CYS A CA 1
ATOM 616 C C . CYS A 1 85 ? 6.464 22.186 9.755 1.00 90.94 85 CYS A C 1
ATOM 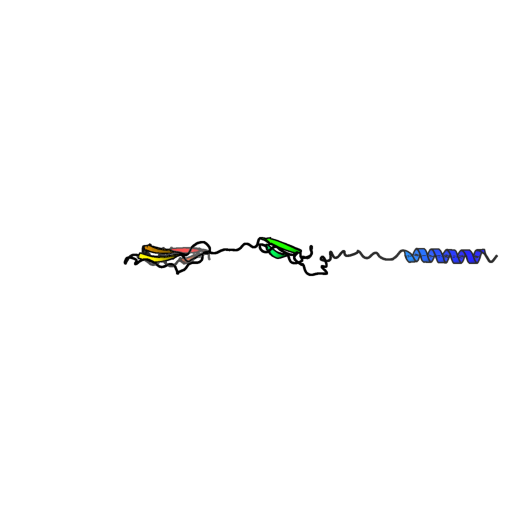618 O O . CYS A 1 85 ? 7.537 22.291 10.359 1.00 90.94 85 CYS A O 1
ATOM 620 N N . PRO A 1 86 ? 5.587 23.198 9.660 1.00 90.56 86 PRO A N 1
ATOM 621 C CA . PRO A 1 86 ? 5.725 24.399 10.466 1.00 90.56 86 PRO A CA 1
ATOM 622 C C . PRO A 1 86 ? 5.543 24.073 11.965 1.00 90.56 86 PRO A C 1
ATOM 624 O O . PRO A 1 86 ? 5.070 22.986 12.317 1.00 90.56 86 PRO A O 1
ATOM 627 N N . PRO A 1 87 ? 5.882 25.006 12.874 1.00 92.50 87 PRO A N 1
ATOM 628 C CA . PRO A 1 87 ? 5.607 24.847 14.297 1.00 92.50 87 PRO A CA 1
ATOM 629 C C . PRO A 1 87 ? 4.099 24.683 14.546 1.00 92.50 87 PRO A C 1
ATOM 631 O O . PRO A 1 87 ? 3.325 25.618 14.340 1.00 92.50 87 PRO A O 1
ATOM 634 N N . CYS A 1 88 ? 3.678 23.497 14.987 1.00 91.69 88 CYS A N 1
ATOM 635 C CA . CYS A 1 88 ? 2.280 23.226 15.315 1.00 91.69 88 CYS A CA 1
ATOM 636 C C . CYS A 1 88 ? 1.929 23.711 16.727 1.00 91.69 88 CYS A C 1
ATOM 638 O O . CYS A 1 88 ? 2.763 23.724 17.635 1.00 91.69 88 CYS A O 1
ATOM 640 N N . THR A 1 89 ? 0.667 24.091 16.923 1.00 90.38 89 THR A N 1
ATOM 641 C CA . THR A 1 89 ? 0.147 24.445 18.252 1.00 90.38 89 THR A CA 1
ATOM 642 C C . THR A 1 89 ? -0.047 23.198 19.127 1.00 90.38 89 THR A C 1
ATOM 644 O O . THR A 1 89 ? -0.051 22.072 18.636 1.00 90.38 89 THR A O 1
ATOM 647 N N . LYS A 1 90 ? -0.229 23.381 20.443 1.00 85.25 90 LYS A N 1
ATOM 648 C CA . LYS A 1 90 ? -0.325 22.288 21.435 1.00 85.25 90 LYS A CA 1
ATOM 649 C C . LYS A 1 90 ? -1.432 21.258 21.150 1.00 85.25 90 LYS A C 1
ATOM 651 O O . LYS A 1 90 ? -1.306 20.111 21.567 1.00 85.25 90 LYS A O 1
ATOM 656 N N . ASP A 1 91 ? -2.499 21.658 20.460 1.00 88.25 91 ASP A N 1
ATOM 657 C CA . ASP A 1 91 ? -3.632 20.793 20.101 1.00 88.25 91 ASP A CA 1
ATOM 658 C C . ASP A 1 91 ? -3.581 20.323 18.636 1.00 88.25 91 ASP A C 1
ATOM 660 O O . ASP A 1 91 ? -4.583 19.869 18.081 1.00 88.25 91 ASP A O 1
ATOM 664 N N . GLN A 1 92 ? -2.409 20.400 18.003 1.00 91.81 92 GLN A N 1
ATOM 665 C CA . GLN A 1 92 ? -2.163 19.924 16.648 1.00 91.81 92 GLN A CA 1
ATOM 666 C C . GLN A 1 92 ? -0.977 18.959 16.600 1.00 91.81 92 GLN A C 1
ATOM 668 O O . GLN A 1 92 ? -0.056 19.022 17.410 1.00 91.81 92 GLN A O 1
ATOM 673 N N . VAL A 1 93 ? -0.997 18.067 15.614 1.00 92.56 93 VAL A N 1
ATOM 674 C CA . VAL A 1 93 ? 0.114 17.181 15.278 1.00 92.56 93 VAL A CA 1
ATOM 675 C C . VAL A 1 93 ? 0.532 17.431 13.837 1.00 92.56 93 VAL A C 1
ATOM 677 O O . VAL A 1 93 ? -0.296 17.699 12.968 1.00 92.56 93 VAL A O 1
ATOM 680 N N . CYS A 1 94 ? 1.834 17.356 13.588 1.00 92.94 94 CYS A N 1
ATOM 681 C CA . CYS A 1 94 ? 2.377 17.394 12.242 1.00 92.94 94 CYS A CA 1
ATOM 682 C C . CYS A 1 94 ? 1.991 16.115 11.488 1.00 92.94 94 CYS A C 1
ATOM 684 O O . CYS A 1 94 ? 2.337 15.010 11.910 1.00 92.94 94 CYS A O 1
ATOM 686 N N . LYS A 1 95 ? 1.299 16.269 10.360 1.00 94.00 95 LYS A N 1
ATOM 687 C CA . LYS A 1 95 ? 1.045 15.211 9.386 1.00 94.00 95 LYS A CA 1
ATOM 688 C C . LYS A 1 95 ? 1.927 15.461 8.166 1.00 94.00 95 LYS A C 1
ATOM 690 O O . LYS A 1 95 ? 1.803 16.494 7.514 1.00 94.00 95 LYS A O 1
ATOM 695 N N . ILE A 1 96 ? 2.800 14.502 7.863 1.00 95.00 96 ILE A N 1
ATOM 696 C CA . ILE A 1 96 ? 3.645 14.522 6.667 1.00 95.00 96 ILE A CA 1
ATOM 697 C C . ILE A 1 96 ? 2.990 13.678 5.574 1.00 95.00 96 ILE A C 1
ATOM 699 O O . ILE A 1 96 ? 2.732 12.490 5.769 1.00 95.00 96 ILE A O 1
ATOM 703 N N . THR A 1 97 ? 2.756 14.288 4.417 1.00 93.31 97 THR A N 1
ATOM 704 C CA . THR A 1 97 ? 2.480 13.592 3.161 1.00 93.31 97 THR A CA 1
ATOM 705 C C . THR A 1 97 ? 3.822 13.308 2.480 1.00 93.31 97 THR A C 1
ATOM 707 O O . THR A 1 97 ? 4.583 14.252 2.251 1.00 93.31 97 THR A O 1
ATOM 710 N N . PRO A 1 98 ? 4.155 12.040 2.180 1.00 90.56 98 PRO A N 1
ATOM 711 C CA . PRO A 1 98 ? 5.433 11.679 1.575 1.00 90.56 98 PRO A CA 1
ATOM 712 C C . PRO A 1 98 ? 5.547 12.184 0.132 1.00 90.56 98 PRO A C 1
ATOM 714 O O . PRO A 1 98 ? 4.543 12.461 -0.525 1.00 90.56 98 PRO A O 1
ATOM 717 N N . ALA A 1 99 ? 6.783 12.272 -0.360 1.00 89.62 99 ALA A N 1
ATOM 718 C CA . ALA A 1 99 ? 7.043 12.562 -1.763 1.00 89.62 99 ALA A CA 1
ATOM 719 C C . ALA A 1 99 ? 6.584 11.407 -2.673 1.00 89.62 99 ALA A C 1
ATOM 721 O O . ALA A 1 99 ? 6.638 10.234 -2.295 1.00 89.62 99 ALA A O 1
ATOM 722 N N . SER A 1 100 ? 6.162 11.758 -3.881 1.00 87.69 100 SER A N 1
ATOM 723 C CA . SER A 1 100 ? 5.820 10.864 -4.985 1.00 87.69 100 SER A CA 1
ATOM 724 C C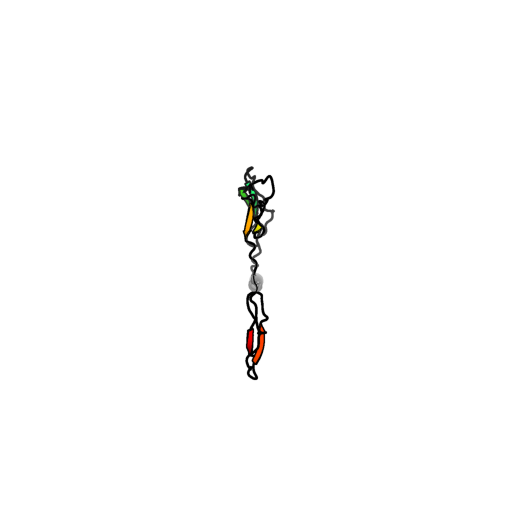 . SER A 1 100 ? 6.536 11.320 -6.263 1.00 87.69 100 SER A C 1
ATOM 726 O O . SER A 1 100 ? 7.209 12.350 -6.271 1.00 87.69 100 SER A O 1
ATOM 728 N N . CYS A 1 101 ? 6.389 10.572 -7.361 1.00 84.25 101 CYS A N 1
ATOM 729 C CA . CYS A 1 101 ? 6.985 10.945 -8.650 1.00 84.25 101 CYS A CA 1
ATOM 730 C C . CYS A 1 101 ? 6.518 12.336 -9.139 1.00 84.25 101 CYS A C 1
ATOM 732 O O . CYS A 1 101 ? 7.262 13.023 -9.835 1.00 84.25 101 CYS A O 1
ATOM 734 N N . ASP A 1 102 ? 5.334 12.776 -8.695 1.00 88.62 102 ASP A N 1
ATOM 735 C CA . ASP A 1 102 ? 4.678 14.022 -9.105 1.00 88.62 102 ASP A CA 1
ATOM 736 C C . ASP A 1 102 ? 4.640 15.106 -8.008 1.00 88.62 102 ASP A C 1
ATOM 738 O O . ASP A 1 102 ? 4.135 16.204 -8.242 1.00 88.62 102 ASP A O 1
ATOM 742 N N . SER A 1 103 ? 5.122 14.828 -6.787 1.00 89.00 103 SER A N 1
ATOM 743 C CA . SER A 1 103 ? 5.029 15.766 -5.655 1.00 89.00 103 SER A CA 1
ATOM 744 C C . SER A 1 103 ? 6.160 15.605 -4.644 1.00 89.00 103 SER A C 1
ATOM 746 O O . SER A 1 103 ? 6.535 14.495 -4.290 1.00 89.00 103 SER A O 1
ATOM 748 N N . CYS A 1 104 ? 6.673 16.715 -4.102 1.00 90.69 104 CYS A N 1
ATOM 749 C CA . CYS A 1 104 ? 7.729 16.679 -3.084 1.00 90.69 104 CYS A CA 1
ATOM 750 C C . CYS A 1 104 ? 7.209 16.374 -1.679 1.00 90.69 104 CYS A C 1
ATOM 752 O O . CYS A 1 104 ? 7.967 16.420 -0.709 1.00 90.69 104 CYS A O 1
ATOM 754 N N . GLY A 1 105 ? 5.923 16.039 -1.569 1.00 91.38 105 GLY A N 1
ATOM 755 C CA . GLY A 1 105 ? 5.255 15.885 -0.294 1.00 91.38 105 GLY A CA 1
ATOM 756 C C . GLY A 1 105 ? 4.987 17.235 0.366 1.00 91.38 105 GLY A C 1
ATOM 757 O O . GLY A 1 105 ? 5.319 18.303 -0.151 1.00 91.38 105 GLY A O 1
ATOM 758 N N . SER A 1 106 ? 4.351 17.189 1.529 1.00 93.69 106 SER A N 1
ATOM 759 C CA . SER A 1 106 ? 3.993 18.378 2.299 1.00 93.69 106 SER A CA 1
ATOM 760 C C . SER A 1 106 ? 3.900 18.050 3.782 1.00 93.69 106 SER A C 1
ATOM 762 O O . SER A 1 106 ? 3.661 16.905 4.159 1.00 93.69 106 SER A O 1
ATOM 764 N N . GLY A 1 107 ? 4.086 19.054 4.634 1.00 94.06 107 GLY A N 1
ATOM 765 C CA . GLY A 1 107 ? 3.807 18.957 6.061 1.00 94.06 107 GLY A CA 1
ATOM 766 C C . GLY A 1 107 ? 2.717 19.938 6.459 1.00 94.06 107 GLY A C 1
ATOM 767 O O . GLY A 1 107 ? 2.807 21.125 6.152 1.00 94.06 107 GLY A O 1
ATOM 768 N N . GLU A 1 108 ? 1.688 19.454 7.148 1.00 94.31 108 GLU A N 1
ATOM 769 C CA . GLU A 1 108 ? 0.579 20.276 7.634 1.00 94.31 108 GLU A CA 1
ATOM 770 C C . GLU A 1 108 ? 0.241 19.948 9.093 1.00 94.31 108 GLU A C 1
ATOM 772 O O . GLU A 1 108 ? 0.360 18.808 9.545 1.00 94.31 108 GLU A O 1
ATOM 777 N N . CYS A 1 109 ? -0.179 20.960 9.852 1.00 94.06 109 CYS A N 1
ATOM 778 C CA . CYS A 1 109 ? -0.632 20.772 11.225 1.00 94.06 109 CYS A CA 1
ATOM 779 C C . CYS A 1 109 ? -2.112 20.389 11.221 1.00 94.06 109 CYS A C 1
ATOM 781 O O . CYS A 1 109 ? -2.969 21.201 10.871 1.00 94.06 109 CYS A O 1
ATOM 783 N N . VAL A 1 110 ? -2.417 19.168 11.649 1.00 93.25 110 VAL A N 1
ATOM 784 C CA . VAL A 1 110 ? -3.793 18.675 11.770 1.00 93.25 110 VAL A CA 1
ATOM 785 C C . VAL A 1 110 ? -4.224 18.645 13.237 1.00 93.25 110 VAL A C 1
ATOM 787 O O . VAL A 1 110 ? -3.380 18.433 14.111 1.00 93.25 110 VAL A O 1
ATOM 790 N N . PRO A 1 111 ? -5.516 18.848 13.553 1.00 89.69 111 PRO A N 1
ATOM 791 C CA . PRO A 1 111 ? -6.005 18.747 14.923 1.00 89.69 111 PRO A CA 1
ATOM 792 C C . PRO A 1 111 ? -5.675 17.390 15.555 1.00 89.69 111 PRO A C 1
ATOM 794 O O . PRO A 1 111 ? -5.885 16.338 14.949 1.00 89.69 111 PRO A O 1
ATOM 797 N N . LEU A 1 112 ? -5.213 17.407 16.806 1.00 83.62 112 LEU A N 1
ATOM 798 C CA . LEU A 1 112 ? -5.102 16.210 17.633 1.00 83.62 112 LEU A CA 1
ATOM 799 C C . LEU A 1 112 ? -6.513 15.696 17.935 1.00 83.62 112 LEU A C 1
ATOM 801 O O . LEU A 1 112 ? -7.188 16.173 18.851 1.00 83.62 112 LEU A O 1
ATOM 805 N N . VAL A 1 113 ? -6.970 14.697 17.179 1.00 74.19 113 VAL A N 1
ATOM 806 C CA . VAL A 1 113 ? -8.214 13.989 17.492 1.00 74.19 113 VAL A CA 1
ATOM 807 C C . VAL A 1 113 ? -7.972 13.151 18.746 1.00 74.19 113 VAL A C 1
ATOM 809 O O . VAL A 1 113 ? -7.512 12.013 18.686 1.00 74.19 113 VAL A O 1
ATOM 812 N N . LYS A 1 114 ? -8.270 13.720 19.917 1.00 66.50 114 LYS A N 1
ATOM 813 C CA . LYS A 1 114 ? -8.332 12.966 21.173 1.00 66.50 114 LYS A CA 1
ATOM 814 C C . LYS A 1 114 ? -9.527 12.023 21.069 1.00 66.50 114 LYS A C 1
ATOM 816 O O . LYS A 1 114 ? -10.657 12.428 21.347 1.00 66.50 114 LYS A O 1
ATOM 821 N N . LYS A 1 115 ? -9.295 10.784 20.622 1.00 69.06 115 LYS A N 1
ATOM 822 C CA . LYS A 1 115 ? -10.329 9.745 20.596 1.00 69.06 115 LYS A CA 1
ATOM 823 C C . LYS A 1 115 ? -10.767 9.510 22.044 1.00 69.06 115 LYS A C 1
ATOM 825 O O . LYS A 1 115 ? -10.032 8.928 22.837 1.00 69.06 115 LYS A O 1
ATOM 830 N N . ARG A 1 116 ? -11.919 10.063 22.428 1.00 74.56 116 ARG A N 1
ATOM 831 C CA . ARG A 1 116 ? -12.515 9.805 23.740 1.00 74.56 116 ARG A CA 1
ATOM 832 C C . ARG A 1 116 ? -13.250 8.484 23.633 1.00 74.56 116 ARG A C 1
ATOM 834 O O . ARG A 1 116 ? -14.218 8.399 22.885 1.00 74.56 116 ARG A O 1
ATOM 841 N N . CYS A 1 117 ? -12.769 7.474 24.349 1.00 83.19 117 CYS A N 1
ATOM 842 C CA . CYS A 1 117 ? -13.502 6.223 24.444 1.00 83.19 117 CYS A CA 1
ATOM 843 C C . CYS A 1 117 ? -14.811 6.453 25.189 1.00 83.19 117 CYS A C 1
ATOM 845 O O . CYS A 1 117 ? -14.864 7.250 26.133 1.00 83.19 117 CYS A O 1
ATOM 847 N N . ILE A 1 118 ? -15.862 5.761 24.761 1.00 86.31 118 ILE A N 1
ATOM 848 C CA . ILE A 1 118 ? -17.119 5.786 25.498 1.00 86.31 118 ILE A CA 1
ATOM 849 C C . ILE A 1 118 ? -16.903 5.190 26.895 1.00 86.31 118 ILE A C 1
ATOM 851 O O . ILE A 1 118 ? -16.138 4.240 27.071 1.00 86.31 118 ILE A O 1
ATOM 855 N N . GLN A 1 119 ? -17.550 5.769 27.904 1.00 88.75 119 GLN A N 1
ATOM 856 C CA . GLN A 1 119 ? -17.528 5.218 29.256 1.00 88.75 119 GLN A CA 1
ATOM 857 C C . GLN A 1 119 ? -18.727 4.300 29.455 1.00 88.75 119 GLN A C 1
ATOM 859 O O . GLN A 1 119 ? -19.875 4.710 29.287 1.00 88.75 119 GLN A O 1
ATOM 864 N N . CYS A 1 120 ? -18.445 3.060 29.832 1.00 88.00 120 CYS A N 1
ATOM 865 C CA . CYS A 1 120 ? -19.449 2.035 30.062 1.00 88.00 120 CYS A CA 1
ATOM 866 C C . CYS A 1 120 ? -19.639 1.851 31.560 1.00 88.00 120 CYS A C 1
ATOM 868 O O . CYS A 1 120 ? -18.693 1.545 32.281 1.00 88.00 120 CYS A O 1
ATOM 870 N N . PHE A 1 121 ? -20.868 2.036 32.030 1.00 86.50 121 PHE A N 1
ATOM 871 C CA . PHE A 1 121 ? -21.189 1.983 33.459 1.00 86.50 121 PHE A CA 1
ATOM 872 C C . PHE A 1 121 ? -21.454 0.561 33.972 1.00 86.50 121 PHE A C 1
ATOM 874 O O . PHE A 1 121 ? -21.620 0.362 35.173 1.00 86.50 121 PHE A O 1
ATOM 881 N N . ALA A 1 122 ? -21.496 -0.434 33.082 1.00 86.06 122 ALA A N 1
ATOM 882 C CA . ALA A 1 122 ? -21.694 -1.833 33.437 1.00 86.06 122 ALA A CA 1
ATOM 883 C C . ALA A 1 122 ? -21.019 -2.771 32.420 1.00 86.06 122 ALA A C 1
ATOM 885 O O . ALA A 1 122 ? -20.962 -2.436 31.234 1.00 86.06 122 ALA A O 1
ATOM 886 N N . PRO A 1 123 ? -20.537 -3.950 32.857 1.00 85.31 123 PRO A N 1
ATOM 887 C CA . PRO A 1 123 ? -20.059 -4.987 31.949 1.00 85.31 123 PRO A CA 1
ATOM 888 C C . PRO A 1 123 ? -21.218 -5.588 31.129 1.00 85.31 123 PRO A C 1
ATOM 890 O O . PRO A 1 123 ? -22.348 -5.645 31.634 1.00 85.31 123 PRO A O 1
ATOM 893 N N . PRO A 1 124 ? -20.959 -6.075 29.899 1.00 88.00 124 PRO A N 1
ATOM 894 C CA . PRO A 1 124 ? -21.973 -6.729 29.080 1.00 88.00 124 PRO A CA 1
ATOM 895 C C . PRO A 1 124 ? -22.492 -7.992 29.772 1.00 88.00 124 PRO A C 1
ATOM 897 O O . PRO A 1 124 ? -21.724 -8.800 30.297 1.00 88.00 124 PRO A O 1
ATOM 900 N N . LYS A 1 125 ? -23.815 -8.153 29.777 1.00 90.12 125 LYS A N 1
ATOM 901 C CA . LYS A 1 125 ? -24.512 -9.311 30.345 1.00 90.12 125 LYS A CA 1
ATOM 902 C C . LYS A 1 125 ? -25.334 -9.977 29.256 1.00 90.12 125 LYS A C 1
ATOM 904 O O . LYS A 1 125 ? -25.927 -9.285 28.432 1.00 90.12 125 LYS A O 1
ATOM 909 N N . CYS A 1 126 ? -25.397 -11.301 29.286 1.00 90.81 126 CYS A N 1
ATOM 910 C CA . CYS A 1 126 ? -26.338 -12.028 28.450 1.00 90.81 126 CYS A CA 1
ATOM 911 C C . CYS A 1 126 ? -27.737 -12.028 29.074 1.00 90.81 126 CYS A C 1
ATOM 913 O O . CYS A 1 126 ? -27.862 -12.118 30.301 1.00 90.81 126 CYS A O 1
ATOM 915 N N . PRO A 1 127 ? -28.788 -11.973 28.243 1.00 90.06 127 PRO A N 1
ATOM 916 C CA . PRO A 1 127 ? -30.116 -12.371 28.678 1.00 90.06 127 PRO A CA 1
ATOM 917 C C . PRO A 1 127 ? -30.132 -13.874 29.029 1.00 90.06 127 PRO A C 1
ATOM 919 O O . PRO A 1 127 ? -29.200 -14.606 28.681 1.00 90.06 127 PRO A O 1
ATOM 922 N N . PRO A 1 128 ? -31.172 -14.362 29.726 1.00 93.25 128 PRO A N 1
ATOM 923 C CA . PRO A 1 128 ? -31.335 -15.790 29.974 1.00 93.25 128 PRO A CA 1
ATOM 924 C C . PRO A 1 128 ? -31.496 -16.548 28.647 1.00 93.25 128 PRO A C 1
ATOM 926 O O . PRO A 1 128 ? -32.491 -16.375 27.944 1.00 93.25 128 PRO A O 1
ATOM 929 N N . CYS A 1 129 ? -30.504 -17.374 28.308 1.00 91.88 129 CYS A N 1
ATOM 930 C CA . CYS A 1 129 ? -30.509 -18.197 27.100 1.00 91.88 129 CYS A CA 1
ATOM 931 C C . CYS A 1 129 ? -31.316 -19.487 27.298 1.00 91.88 129 CYS A C 1
ATOM 933 O O . CYS A 1 129 ? -31.462 -19.992 28.415 1.00 91.88 129 CYS A O 1
ATOM 935 N N . THR A 1 130 ? -31.834 -20.032 26.198 1.00 92.44 130 THR A N 1
ATOM 936 C CA . THR A 1 130 ? -32.482 -21.354 26.191 1.00 92.44 130 THR A CA 1
ATOM 937 C C . THR A 1 130 ? -31.441 -22.482 26.210 1.00 92.44 130 THR A C 1
ATOM 939 O O . THR A 1 130 ? -30.247 -22.232 26.062 1.00 92.44 130 THR A O 1
ATOM 942 N N . LYS A 1 131 ? -31.874 -23.735 26.414 1.00 89.62 131 LYS A N 1
ATOM 943 C CA . LYS A 1 131 ? -30.969 -24.899 26.529 1.00 89.62 131 LYS A CA 1
ATOM 944 C C . LYS A 1 131 ? -30.113 -25.148 25.281 1.00 89.62 131 LYS A C 1
ATOM 946 O O . LYS A 1 131 ? -29.020 -25.683 25.418 1.00 89.62 131 LYS A O 1
ATOM 951 N N . ASP A 1 132 ? -30.593 -24.734 24.111 1.00 94.00 132 ASP A N 1
ATOM 952 C CA . ASP A 1 132 ? -29.929 -24.932 22.817 1.00 94.00 132 ASP A CA 1
ATOM 953 C C . ASP A 1 132 ? -29.106 -23.704 22.382 1.00 94.00 132 ASP A C 1
ATOM 955 O O . ASP A 1 132 ? -28.783 -23.532 21.207 1.00 94.00 132 ASP A O 1
ATOM 959 N N . GLN A 1 133 ? -28.801 -22.805 23.323 1.00 95.56 133 GLN A N 1
ATOM 960 C CA . GLN A 1 133 ? -28.080 -21.565 23.069 1.00 95.56 133 GLN A CA 1
ATOM 961 C C . GLN A 1 133 ? -26.924 -21.375 24.050 1.00 95.56 133 GLN A C 1
ATOM 963 O O . GLN A 1 133 ? -27.031 -21.677 25.238 1.00 95.56 133 GLN A O 1
ATOM 968 N N . VAL A 1 134 ? -25.836 -20.782 23.565 1.00 95.19 134 VAL A N 1
ATOM 969 C CA . VAL A 1 134 ? -24.705 -20.333 24.377 1.00 95.19 134 VAL A CA 1
ATOM 970 C C . VAL A 1 134 ? -24.627 -18.808 24.381 1.00 95.19 134 VAL A C 1
ATOM 972 O O . VAL A 1 134 ? -24.889 -18.133 23.387 1.00 95.19 134 VAL A O 1
ATOM 975 N N . CYS A 1 135 ? -24.271 -18.248 25.533 1.00 93.50 135 CYS A N 1
ATOM 976 C CA . CYS A 1 135 ? -24.021 -16.820 25.685 1.00 93.50 135 CYS A CA 1
ATOM 977 C C . CYS A 1 135 ? -22.684 -16.449 25.028 1.00 93.50 135 CYS A C 1
ATOM 979 O O . CYS A 1 135 ? -21.620 -16.870 25.488 1.00 93.50 135 CYS A O 1
ATOM 981 N N . LYS A 1 136 ? -22.733 -15.623 23.981 1.00 95.00 136 LYS A N 1
ATOM 982 C CA . LYS A 1 136 ? -21.560 -14.998 23.370 1.00 95.00 136 LYS A CA 1
ATOM 983 C C . LYS A 1 136 ? -21.427 -13.569 23.882 1.00 95.00 136 LYS A C 1
ATOM 985 O O . LYS A 1 136 ? -22.304 -12.735 23.666 1.00 95.00 136 LYS A O 1
ATOM 990 N N . ILE A 1 137 ? -20.304 -13.287 24.539 1.00 94.75 137 ILE A N 1
ATOM 991 C CA . ILE A 1 137 ? -19.943 -11.938 24.979 1.00 94.75 137 ILE A CA 1
ATOM 992 C C . ILE A 1 137 ? -19.047 -11.289 23.926 1.00 94.75 137 ILE A C 1
ATOM 994 O O . ILE A 1 137 ? -17.949 -11.770 23.645 1.00 94.75 137 ILE A O 1
ATOM 998 N N . THR A 1 138 ? -19.499 -10.164 23.386 1.00 93.19 138 THR A N 1
ATOM 999 C CA . THR A 1 138 ? -18.665 -9.230 22.636 1.00 93.19 138 THR A CA 1
ATOM 1000 C C . THR A 1 138 ? -18.042 -8.247 23.631 1.00 93.19 138 THR A C 1
ATOM 1002 O O . THR A 1 138 ? -18.783 -7.550 24.331 1.00 93.19 138 THR A O 1
ATOM 1005 N N . PRO A 1 139 ? -16.704 -8.182 23.743 1.00 90.69 139 PRO A N 1
ATOM 1006 C CA . PRO A 1 139 ? -16.038 -7.295 24.689 1.00 90.69 139 PRO A CA 1
ATOM 1007 C C . PRO A 1 139 ? -16.250 -5.820 24.330 1.00 90.69 139 PRO A C 1
ATOM 1009 O O . PRO A 1 139 ? -16.495 -5.468 23.174 1.00 90.69 139 PRO A O 1
ATOM 1012 N N . ALA A 1 140 ? -16.122 -4.951 25.332 1.00 89.88 140 ALA A N 1
ATOM 1013 C CA . ALA A 1 140 ? -16.116 -3.512 25.114 1.00 89.88 140 ALA A CA 1
ATOM 1014 C C . ALA A 1 140 ? -14.898 -3.079 24.282 1.00 89.88 140 ALA A C 1
ATOM 1016 O O . ALA A 1 140 ? -13.804 -3.635 24.395 1.00 89.88 140 ALA A O 1
ATOM 1017 N N . SER A 1 141 ? -15.096 -2.050 23.470 1.00 88.75 141 SER A N 1
ATOM 1018 C CA . SER A 1 141 ? -14.075 -1.357 22.695 1.00 88.75 141 SER A CA 1
ATOM 1019 C C . SER A 1 141 ? -14.156 0.146 22.973 1.00 88.75 141 SER A C 1
ATOM 1021 O O . SER A 1 141 ? -15.054 0.621 23.664 1.00 88.75 141 SER A O 1
ATOM 1023 N N . CYS A 1 142 ? -13.230 0.933 22.419 1.00 87.75 142 CYS A N 1
ATOM 1024 C CA . CYS A 1 142 ? -13.275 2.393 22.565 1.00 87.75 142 CYS A CA 1
ATOM 1025 C C . CYS A 1 142 ? -14.574 3.006 21.991 1.00 87.75 142 CYS A C 1
ATOM 1027 O O . CYS A 1 142 ? -14.966 4.102 22.388 1.00 87.75 142 CYS A O 1
ATOM 1029 N N . ASP A 1 143 ? -15.245 2.282 21.089 1.00 89.81 143 ASP A N 1
ATOM 1030 C CA . ASP A 1 143 ? -16.407 2.740 20.331 1.00 89.81 143 ASP A CA 1
ATOM 1031 C C . ASP A 1 143 ? -17.719 2.008 20.723 1.00 89.81 143 ASP A C 1
ATOM 1033 O O . ASP A 1 143 ? -18.786 2.382 20.243 1.00 89.81 143 ASP A O 1
ATOM 1037 N N . SER A 1 144 ? -17.681 0.976 21.584 1.00 89.94 144 SER A N 1
ATOM 1038 C CA . SER A 1 144 ? -18.863 0.189 21.995 1.00 89.94 144 SER A CA 1
ATOM 1039 C C . SER A 1 144 ? -18.708 -0.435 23.386 1.00 89.94 144 SER A C 1
ATOM 1041 O O . SER A 1 144 ? -17.631 -0.895 23.747 1.00 89.94 144 SER A O 1
ATOM 1043 N N . CYS A 1 145 ? -19.792 -0.515 24.166 1.00 90.12 145 CYS A N 1
ATOM 1044 C CA . CYS A 1 145 ? -19.759 -1.063 25.527 1.00 90.12 145 CYS A CA 1
ATOM 1045 C C . CYS A 1 145 ? -19.768 -2.590 25.593 1.00 90.12 145 CYS A C 1
ATOM 1047 O O . CYS A 1 145 ? -19.827 -3.165 26.680 1.00 90.12 145 CYS A O 1
ATOM 1049 N N . GLY A 1 146 ? -19.667 -3.245 24.436 1.00 91.06 146 GLY A N 1
ATOM 1050 C CA . GLY A 1 146 ? -19.833 -4.681 24.330 1.00 91.06 146 GLY A CA 1
ATOM 1051 C C . GLY A 1 146 ? -21.299 -5.084 24.465 1.00 91.06 146 GLY A C 1
ATOM 1052 O O . GLY A 1 146 ? -22.169 -4.292 24.832 1.00 91.06 146 GLY A O 1
ATOM 1053 N N . SER A 1 147 ? -21.583 -6.337 24.146 1.00 92.88 147 SER A N 1
ATOM 1054 C CA . SER A 1 147 ? -22.929 -6.906 24.187 1.00 92.88 147 SER A CA 1
ATOM 1055 C C . SER A 1 147 ? -22.859 -8.376 24.573 1.00 92.88 147 SER A C 1
ATOM 1057 O O . SER A 1 147 ? -21.841 -9.034 24.370 1.00 92.88 147 SER A O 1
ATOM 1059 N N . GLY A 1 148 ? -23.933 -8.887 25.166 1.00 93.81 148 GLY A N 1
ATOM 1060 C CA . GLY A 1 148 ? -24.128 -10.316 25.370 1.00 93.81 148 GLY A CA 1
ATOM 1061 C C . GLY A 1 148 ? -25.333 -10.776 24.569 1.00 93.81 148 GLY A C 1
ATOM 1062 O O . GLY A 1 148 ? -26.419 -10.225 24.736 1.00 93.81 148 GLY A O 1
ATOM 1063 N N . GLU A 1 149 ? -25.151 -11.771 23.711 1.00 94.31 149 GLU A N 1
ATOM 1064 C CA . GLU A 1 149 ? -26.219 -12.336 22.889 1.00 94.31 149 GLU A CA 1
ATOM 1065 C C . GLU A 1 149 ? -26.231 -13.863 22.981 1.00 94.31 149 GLU A C 1
ATOM 1067 O O . GLU A 1 149 ? -25.189 -14.506 23.121 1.00 94.31 149 GLU A O 1
ATOM 1072 N N . CYS A 1 150 ? -27.427 -14.446 22.935 1.00 95.44 150 CYS A N 1
ATOM 1073 C CA . CYS A 1 150 ? -27.592 -15.892 22.892 1.00 95.44 150 CYS A CA 1
ATOM 1074 C C . CYS A 1 150 ? -27.476 -16.347 21.440 1.00 95.44 150 CYS A C 1
ATOM 1076 O O . CYS A 1 150 ? -28.304 -15.980 20.607 1.00 95.44 150 CYS A O 1
ATOM 1078 N N . ILE A 1 151 ? -26.462 -17.152 21.148 1.00 95.00 151 ILE A N 1
ATOM 1079 C CA . ILE A 1 151 ? -26.271 -17.775 19.840 1.00 95.00 151 ILE A CA 1
ATOM 1080 C C . ILE A 1 151 ? -26.638 -19.262 19.922 1.00 95.00 151 ILE A C 1
ATOM 1082 O O . ILE A 1 151 ? -26.483 -19.848 20.994 1.00 95.00 151 ILE A O 1
ATOM 1086 N N . PRO A 1 152 ? -27.131 -19.886 18.841 1.00 94.38 152 PRO A N 1
ATOM 1087 C CA . PRO A 1 152 ? -27.333 -21.333 18.798 1.00 94.38 152 PRO A CA 1
ATOM 1088 C C . PRO A 1 152 ? -26.025 -22.087 19.073 1.00 94.38 152 PRO A C 1
ATOM 1090 O O . PRO A 1 152 ? -24.956 -21.608 18.680 1.00 94.38 152 PRO A O 1
ATOM 1093 N N . LEU A 1 153 ? -26.126 -23.232 19.755 1.00 87.00 153 LEU A N 1
ATOM 1094 C CA . LEU A 1 153 ? -25.027 -24.194 19.912 1.00 87.00 153 LEU A CA 1
ATOM 1095 C C . LEU A 1 153 ? -24.645 -24.862 18.584 1.00 87.00 153 LEU A C 1
ATOM 1097 O O . LEU A 1 153 ? -25.553 -25.109 17.757 1.00 87.00 153 LEU A O 1
#

Radius of gyration: 43.68 Å; chains: 1; bounding box: 50×105×106 Å

Organism: NCBI:txid1314771

Sequence (153 aa):
MFVLKAYQTLFFFLVVIVMLGATVDAAPATTTKGCVQCFAPPKCPPCTNDQVCKITPASCDSCGSGECIPQVKESCIQCFAPPTCPPCTKDQVCKITPASCDSCGSGECVPLVKKRCIQCFAPPKCPPCTKDQVCKITPASCDSCGSGECIPL

pLDDT: mean 80.12, std 14.83, range [42.91, 95.56]

Foldseek 3Di:
DPVVVVVVVVVVVVVVVVVVPPDPDPDPPPPPLFFDDDPDAADADDEDPQWDWDWAPADSHGHIYIYTDGNPPLQFDDDPDAADADDEDPQWDWDWAPDDSDGSTYIYTDGNPPLQFDDDPDAADEDDEDPQWDWDWAPDDSHGRTYIYTDGD